Protein AF-A0A7W9YA08-F1 (afdb_monomer_lite)

Secondary structure (DSSP, 8-state):
-GGGT-------S-TTSHHHHHHHHHHHHHHHSS-S------------SSGGG--HHHHHHHHTTTTT----

Sequence (72 aa):
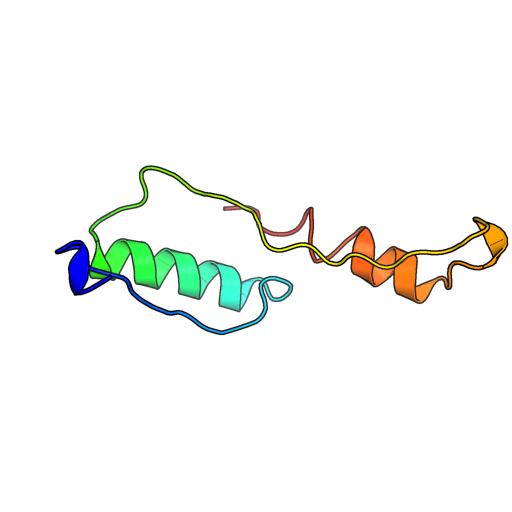MEKAGRRAILVPGDIQYAPHCKEIIDTAVSQFGGIDVLVNNAAHQASFNDIGEIPNEEWEVTSVPTSMRCSI

Radius of gyration: 16.19 Å; chains: 1; bounding box: 34×24×45 Å

pLDDT: mean 83.0, std 15.65, range [41.84, 97.75]

Structure (mmCIF, N/CA/C/O backbone):
data_AF-A0A7W9YA08-F1
#
_entry.id   AF-A0A7W9YA08-F1
#
loop_
_atom_site.group_PDB
_atom_site.id
_atom_site.type_symbol
_atom_site.label_atom_id
_atom_site.label_alt_id
_atom_site.label_comp_id
_atom_site.label_asym_id
_atom_site.label_entity_id
_atom_site.label_seq_id
_atom_site.pdbx_PDB_ins_code
_atom_site.Cartn_x
_atom_site.Cartn_y
_atom_site.Cartn_z
_atom_site.occupancy
_atom_site.B_iso_or_equiv
_atom_site.auth_seq_id
_atom_site.auth_comp_id
_atom_site.auth_asym_id
_atom_site.auth_atom_id
_atom_site.pdbx_PDB_model_num
ATOM 1 N N . MET A 1 1 ? 2.873 9.961 17.132 1.00 59.16 1 MET A N 1
ATOM 2 C CA . MET A 1 1 ? 1.490 9.487 17.352 1.00 59.16 1 MET A CA 1
ATOM 3 C C . MET A 1 1 ? 1.040 9.695 18.788 1.00 59.16 1 MET A C 1
ATOM 5 O O . MET A 1 1 ? 0.092 10.441 18.984 1.00 59.16 1 MET A O 1
ATOM 9 N N . GLU A 1 2 ? 1.757 9.166 19.785 1.00 60.59 2 GLU A N 1
ATOM 10 C CA . GLU A 1 2 ? 1.394 9.338 21.207 1.00 60.59 2 GLU A CA 1
ATOM 11 C C . GLU A 1 2 ? 1.296 10.807 21.642 1.00 60.59 2 GLU A C 1
ATOM 13 O O . GLU A 1 2 ? 0.330 11.195 22.288 1.00 60.59 2 GLU A O 1
ATOM 18 N N . LYS A 1 3 ? 2.208 11.668 21.169 1.00 76.06 3 LYS A N 1
ATOM 19 C CA . LYS A 1 3 ? 2.144 13.122 21.420 1.00 76.06 3 LYS A CA 1
ATOM 20 C C . LYS A 1 3 ? 0.939 13.829 20.780 1.00 76.06 3 LYS A C 1
ATOM 22 O O . LYS A 1 3 ? 0.615 14.937 21.181 1.00 76.06 3 LYS A O 1
ATOM 27 N N . ALA A 1 4 ? 0.300 13.210 19.786 1.00 86.50 4 ALA A N 1
ATOM 28 C CA . ALA A 1 4 ? -0.869 13.749 19.091 1.00 86.50 4 ALA A CA 1
ATOM 29 C C . ALA A 1 4 ? -2.190 13.101 19.555 1.00 86.50 4 ALA A C 1
ATOM 31 O O . ALA A 1 4 ? -3.244 13.440 19.027 1.00 86.50 4 ALA A O 1
ATOM 32 N N . GLY A 1 5 ? -2.151 12.146 20.498 1.00 90.81 5 GLY A N 1
ATOM 33 C CA . GLY A 1 5 ? -3.348 11.466 21.008 1.00 90.81 5 GLY A CA 1
ATOM 34 C C . GLY A 1 5 ? -4.099 10.621 19.968 1.00 90.81 5 GLY A C 1
ATOM 35 O O . GLY A 1 5 ? -5.300 10.395 20.108 1.00 90.81 5 GLY A O 1
ATOM 36 N N . ARG A 1 6 ? -3.427 10.174 18.898 1.00 91.12 6 ARG A N 1
ATOM 37 C CA . ARG A 1 6 ? -4.028 9.362 17.822 1.00 91.12 6 ARG A CA 1
ATOM 38 C C . ARG A 1 6 ? -3.467 7.944 17.821 1.00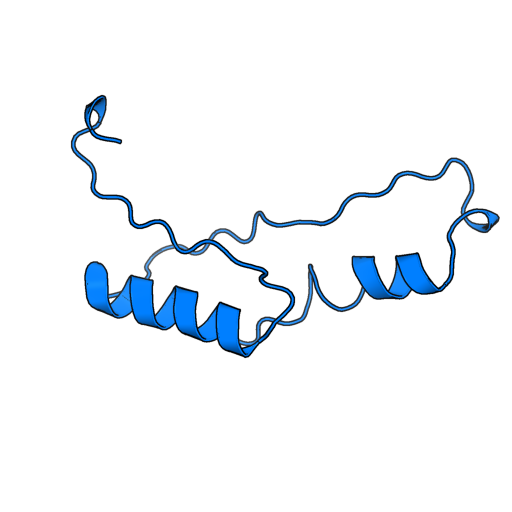 91.12 6 ARG A C 1
ATOM 40 O O . ARG A 1 6 ? -2.294 7.736 18.127 1.00 91.12 6 ARG A O 1
ATOM 47 N N . ARG A 1 7 ? -4.308 6.984 17.425 1.00 90.75 7 ARG A N 1
ATOM 48 C CA . ARG A 1 7 ? -3.910 5.588 17.195 1.00 90.75 7 ARG A CA 1
ATOM 49 C C . ARG A 1 7 ? -3.328 5.431 15.793 1.00 90.75 7 ARG A C 1
ATOM 51 O O . ARG A 1 7 ? -3.857 6.005 14.846 1.00 90.75 7 ARG A O 1
ATOM 58 N N . ALA A 1 8 ? -2.278 4.629 15.677 1.00 92.88 8 ALA A N 1
ATOM 59 C CA . ALA A 1 8 ? -1.694 4.216 14.409 1.00 92.88 8 ALA A CA 1
ATOM 60 C C . ALA A 1 8 ? -1.367 2.724 14.479 1.00 92.88 8 ALA A C 1
ATOM 62 O O . ALA A 1 8 ? -0.916 2.248 15.519 1.00 92.88 8 ALA A O 1
ATOM 63 N N . ILE A 1 9 ? -1.600 2.015 13.378 1.00 93.75 9 ILE A N 1
ATOM 64 C CA . ILE A 1 9 ? -1.253 0.603 13.215 1.00 93.75 9 ILE A CA 1
ATOM 65 C C . ILE A 1 9 ? -0.221 0.526 12.097 1.00 93.75 9 ILE A C 1
ATOM 67 O O . ILE A 1 9 ? -0.379 1.175 11.064 1.00 93.75 9 ILE A O 1
ATOM 71 N N . LEU A 1 10 ? 0.852 -0.222 12.334 1.00 95.06 10 LEU A N 1
ATOM 72 C CA . LEU A 1 10 ? 1.914 -0.437 11.361 1.00 95.06 10 LEU A CA 1
ATOM 73 C C . LEU A 1 10 ? 1.728 -1.820 10.746 1.00 95.06 10 LEU A C 1
ATOM 75 O O . LEU A 1 10 ? 1.657 -2.803 11.478 1.00 95.06 10 LEU A O 1
ATOM 79 N N . VAL A 1 11 ? 1.674 -1.881 9.419 1.00 95.62 11 VAL A N 1
ATOM 80 C CA . VAL A 1 11 ? 1.610 -3.132 8.654 1.00 95.62 11 VAL A CA 1
ATOM 81 C C . VAL A 1 11 ? 2.784 -3.122 7.673 1.00 95.62 11 VAL A C 1
ATOM 83 O O . VAL A 1 11 ? 2.648 -2.617 6.558 1.00 95.62 11 VAL A O 1
ATOM 86 N N . PRO A 1 12 ? 3.985 -3.547 8.106 1.00 95.56 12 PRO A N 1
ATOM 87 C CA . PRO A 1 12 ? 5.158 -3.537 7.245 1.00 95.56 12 PRO A CA 1
ATOM 88 C C . PRO A 1 12 ? 5.035 -4.614 6.167 1.00 95.56 12 PRO A C 1
ATOM 90 O O . PRO A 1 12 ? 4.648 -5.744 6.448 1.00 95.56 12 PRO A O 1
ATOM 93 N N . GLY A 1 13 ? 5.418 -4.272 4.945 1.00 91.19 13 GLY A N 1
ATOM 94 C CA . GLY A 1 13 ? 5.582 -5.220 3.852 1.00 91.19 13 GLY A CA 1
ATOM 95 C C . GLY A 1 13 ? 5.489 -4.527 2.504 1.00 91.19 13 GLY A C 1
ATOM 96 O O . GLY A 1 13 ? 5.462 -3.298 2.426 1.00 91.19 13 GLY A O 1
ATOM 97 N N . ASP A 1 14 ? 5.493 -5.331 1.452 1.00 89.94 14 ASP A N 1
ATOM 98 C CA . ASP A 1 14 ? 5.658 -4.857 0.088 1.00 89.94 14 ASP A CA 1
ATOM 99 C C . ASP A 1 14 ? 4.324 -4.880 -0.670 1.00 89.94 14 ASP A C 1
ATOM 101 O O . ASP A 1 14 ? 3.682 -5.919 -0.831 1.00 89.94 14 ASP A O 1
ATOM 105 N N . ILE A 1 15 ? 3.909 -3.699 -1.127 1.00 90.00 15 ILE A N 1
ATOM 106 C CA . ILE A 1 15 ? 2.655 -3.483 -1.854 1.00 90.00 15 ILE A CA 1
ATOM 107 C C . ILE A 1 15 ? 2.702 -3.977 -3.306 1.00 90.00 15 ILE A C 1
ATOM 109 O O . ILE A 1 15 ? 1.683 -3.958 -3.991 1.00 90.00 15 ILE A O 1
ATOM 113 N N . GLN A 1 16 ? 3.854 -4.459 -3.781 1.00 87.44 16 GLN A N 1
ATOM 114 C CA . GLN A 1 16 ? 3.939 -5.181 -5.050 1.00 87.44 16 GLN A CA 1
ATOM 115 C C . GLN A 1 16 ? 3.211 -6.536 -4.989 1.00 87.44 16 GLN A C 1
ATOM 117 O O . GLN A 1 16 ? 2.782 -7.066 -6.017 1.00 87.44 16 GLN A O 1
ATOM 122 N N . TYR A 1 17 ? 3.022 -7.097 -3.787 1.00 89.12 17 TYR A N 1
ATOM 123 C CA . TYR A 1 17 ? 2.330 -8.367 -3.591 1.00 89.12 17 TYR A CA 1
ATOM 124 C C . TYR A 1 17 ? 0.846 -8.151 -3.289 1.00 89.12 17 TYR A C 1
ATOM 126 O O . TYR A 1 17 ? 0.466 -7.695 -2.212 1.00 89.12 17 TYR A O 1
ATOM 134 N N . ALA A 1 18 ? -0.019 -8.577 -4.212 1.00 88.62 18 ALA A N 1
ATOM 135 C CA . ALA A 1 18 ? -1.471 -8.448 -4.062 1.00 88.62 18 ALA A CA 1
ATOM 136 C C . ALA A 1 18 ? -2.043 -9.029 -2.743 1.00 88.62 18 ALA A C 1
ATOM 138 O O . ALA A 1 18 ? -2.914 -8.386 -2.153 1.00 88.62 18 ALA A O 1
ATOM 139 N N . PRO A 1 19 ? -1.570 -10.184 -2.222 1.00 93.62 19 PRO A N 1
ATOM 140 C CA . PRO A 1 19 ? -2.016 -10.670 -0.916 1.00 93.62 19 PRO A CA 1
ATOM 141 C C . PRO A 1 19 ? -1.692 -9.708 0.236 1.00 93.62 19 PRO A C 1
ATOM 143 O O . PRO A 1 19 ? -2.524 -9.523 1.120 1.00 93.62 19 PRO A O 1
ATOM 146 N N . HIS A 1 20 ? -0.528 -9.051 0.192 1.00 93.88 20 HIS A N 1
ATOM 147 C CA . HIS A 1 20 ? -0.104 -8.090 1.215 1.00 93.88 20 HIS A CA 1
ATOM 148 C C . HIS A 1 20 ? -0.963 -6.823 1.188 1.00 93.88 20 HIS A C 1
ATOM 150 O O . HIS A 1 20 ? -1.394 -6.324 2.225 1.00 93.88 20 HIS A O 1
ATOM 156 N N . CYS A 1 21 ? -1.313 -6.341 -0.006 1.00 93.81 21 CYS A N 1
ATOM 157 C CA . CYS A 1 21 ? -2.269 -5.245 -0.159 1.00 93.81 21 CYS A CA 1
ATOM 158 C C . CYS A 1 21 ? -3.617 -5.549 0.505 1.00 93.81 21 CYS A C 1
ATOM 160 O O . CYS A 1 21 ? -4.183 -4.692 1.187 1.00 93.81 21 CYS A O 1
ATOM 162 N N . LYS A 1 22 ? -4.118 -6.779 0.345 1.00 94.69 22 LYS A N 1
ATOM 163 C CA . LYS A 1 22 ? -5.361 -7.205 0.990 1.00 94.69 22 LYS A CA 1
ATOM 164 C C . LYS A 1 22 ? -5.226 -7.248 2.514 1.00 94.69 22 LYS A C 1
ATOM 166 O O . LYS A 1 22 ? -6.121 -6.772 3.206 1.00 94.69 22 LYS A O 1
ATOM 171 N N . GLU A 1 23 ? -4.106 -7.745 3.029 1.00 96.81 23 GLU A N 1
ATOM 172 C CA . GLU A 1 23 ? -3.822 -7.769 4.468 1.00 96.81 23 GLU A CA 1
ATOM 173 C C . GLU A 1 23 ? -3.805 -6.361 5.084 1.00 96.81 23 GLU A C 1
ATOM 175 O O . GLU A 1 23 ? -4.371 -6.153 6.161 1.00 96.81 23 GLU A O 1
ATOM 180 N N . ILE A 1 24 ? -3.219 -5.376 4.392 1.00 95.94 24 ILE A N 1
ATOM 181 C CA . ILE A 1 24 ? -3.211 -3.973 4.835 1.00 95.94 24 ILE A CA 1
ATOM 182 C C . ILE A 1 24 ? -4.647 -3.456 5.005 1.00 95.94 24 ILE A C 1
ATOM 184 O O . ILE A 1 24 ? -4.969 -2.855 6.034 1.00 95.94 24 ILE A O 1
ATOM 188 N N . ILE A 1 25 ? -5.516 -3.709 4.022 1.00 95.56 25 ILE A N 1
ATOM 189 C CA . ILE A 1 25 ? -6.917 -3.265 4.050 1.00 95.56 25 ILE A CA 1
ATOM 190 C C . ILE A 1 25 ? -7.695 -3.989 5.148 1.00 95.56 25 ILE A C 1
ATOM 192 O O . ILE A 1 25 ? -8.347 -3.334 5.963 1.00 95.56 25 ILE A O 1
ATOM 196 N N . ASP A 1 26 ? -7.596 -5.317 5.211 1.00 97.31 26 ASP A N 1
ATOM 197 C CA . ASP A 1 26 ? -8.300 -6.133 6.202 1.00 97.31 26 ASP A CA 1
ATOM 198 C C . ASP A 1 26 ? -7.880 -5.722 7.633 1.00 97.31 26 ASP A C 1
ATOM 200 O O . ASP A 1 26 ? -8.720 -5.575 8.530 1.00 97.31 26 ASP A O 1
ATOM 204 N N . THR A 1 27 ? -6.595 -5.415 7.842 1.00 97.50 27 THR A N 1
ATOM 205 C CA . THR A 1 27 ? -6.088 -4.885 9.115 1.00 97.50 27 THR A CA 1
ATOM 206 C C . THR A 1 27 ? -6.685 -3.516 9.431 1.00 97.50 27 THR A C 1
ATOM 208 O O . THR A 1 27 ? -7.189 -3.318 10.538 1.00 97.50 27 THR A O 1
ATOM 211 N N . ALA A 1 28 ? -6.686 -2.574 8.485 1.00 96.19 28 ALA A N 1
ATOM 212 C CA . ALA A 1 28 ? -7.245 -1.242 8.708 1.00 96.19 28 ALA A CA 1
ATOM 213 C C . ALA A 1 28 ? -8.743 -1.303 9.057 1.00 96.19 28 ALA A C 1
ATOM 215 O O . ALA A 1 28 ? -9.168 -0.714 10.054 1.00 96.19 28 ALA A O 1
ATOM 216 N N . VAL A 1 29 ? -9.524 -2.087 8.307 1.00 97.06 29 VAL A N 1
ATOM 217 C CA . VAL A 1 29 ? -10.956 -2.288 8.564 1.00 97.06 29 VAL A CA 1
ATOM 218 C C . VAL A 1 29 ? -11.184 -2.931 9.932 1.00 97.06 29 VAL A C 1
ATOM 220 O O . VAL A 1 29 ? -12.026 -2.454 10.688 1.00 97.06 29 VAL A O 1
ATOM 223 N N . SER A 1 30 ? -10.411 -3.953 10.309 1.00 97.75 30 SER A N 1
ATOM 224 C CA . SER A 1 30 ? -10.579 -4.614 11.613 1.00 97.75 30 SER A CA 1
ATOM 225 C C . SER A 1 30 ? -10.230 -3.715 12.810 1.00 97.75 30 SER A C 1
ATOM 227 O O . SER A 1 30 ? -10.896 -3.781 13.841 1.00 97.75 30 SER A O 1
ATOM 229 N N . GLN A 1 31 ? -9.210 -2.857 12.693 1.00 96.62 31 GLN A N 1
ATOM 230 C CA . GLN A 1 31 ? -8.700 -2.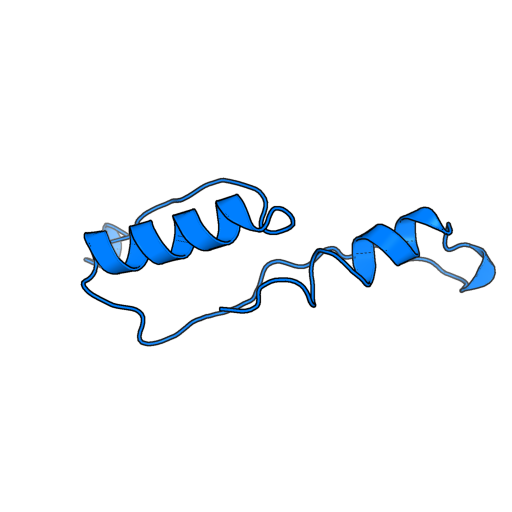044 13.808 1.00 96.62 31 GLN A CA 1
ATOM 231 C C . GLN A 1 31 ? -9.388 -0.678 13.945 1.00 96.62 31 GLN A C 1
ATOM 233 O O . GLN A 1 31 ? -9.406 -0.086 15.039 1.00 96.62 31 GLN A O 1
ATOM 238 N N . PHE A 1 32 ? -9.922 -0.153 12.840 1.00 95.25 32 PHE A N 1
ATOM 239 C CA . PHE A 1 32 ? -10.519 1.181 12.764 1.00 95.25 32 PHE A CA 1
ATOM 240 C C . PHE A 1 32 ? -11.994 1.187 12.346 1.00 95.25 32 PHE A C 1
ATOM 242 O O . PHE A 1 32 ? -12.644 2.216 12.504 1.00 95.25 32 PHE A O 1
ATOM 249 N N . GLY A 1 33 ? -12.539 0.057 11.887 1.00 95.94 33 GLY A N 1
ATOM 250 C CA . GLY A 1 33 ? -13.938 -0.084 11.467 1.00 95.94 33 GLY A CA 1
ATOM 251 C C . GLY A 1 33 ? -14.210 0.318 10.014 1.00 95.94 33 GLY A C 1
ATOM 252 O O . GLY A 1 33 ? -15.332 0.153 9.547 1.00 95.94 33 GLY A O 1
ATOM 253 N N . GLY A 1 34 ? -13.207 0.827 9.295 1.00 95.44 34 GLY A N 1
ATOM 254 C CA . GLY A 1 34 ? -13.335 1.272 7.909 1.00 95.44 34 GLY A CA 1
ATOM 255 C C . GLY A 1 34 ? -12.128 2.082 7.432 1.00 95.44 34 GLY A C 1
ATOM 256 O O . GLY A 1 34 ? -11.169 2.282 8.180 1.00 95.44 34 GLY A O 1
ATOM 257 N N . ILE A 1 35 ? -12.185 2.535 6.178 1.00 96.06 35 ILE A N 1
ATOM 258 C CA . ILE A 1 35 ? -11.187 3.409 5.550 1.00 96.06 35 ILE A CA 1
ATOM 259 C C . ILE A 1 35 ? -11.926 4.583 4.905 1.00 96.06 35 ILE A C 1
ATOM 261 O O . ILE A 1 35 ? -12.668 4.388 3.947 1.00 96.06 35 ILE A O 1
ATOM 265 N N . ASP A 1 36 ? -11.700 5.795 5.412 1.00 97.06 36 ASP A N 1
ATOM 266 C CA . ASP A 1 36 ? -12.295 7.020 4.856 1.00 97.06 36 ASP A CA 1
ATOM 267 C C . ASP A 1 36 ? -11.399 7.678 3.797 1.00 97.06 36 ASP A C 1
ATOM 269 O O . ASP A 1 36 ? -11.877 8.294 2.847 1.00 97.06 36 ASP A O 1
ATOM 273 N N . VAL A 1 37 ? -10.079 7.569 3.975 1.00 95.25 37 VAL A N 1
ATOM 274 C CA . VAL A 1 37 ? -9.068 8.180 3.107 1.00 95.25 37 VAL A CA 1
ATOM 275 C C . VAL A 1 37 ? -7.942 7.182 2.882 1.00 95.25 37 VAL A C 1
ATOM 277 O O . VAL A 1 37 ? -7.361 6.667 3.838 1.00 95.25 37 VAL A O 1
ATOM 280 N N . LEU A 1 38 ? -7.603 6.955 1.614 1.00 93.25 38 LEU A N 1
ATOM 281 C CA . LEU A 1 38 ? -6.453 6.163 1.196 1.00 93.25 38 LEU A CA 1
ATOM 282 C C . LEU A 1 38 ? -5.432 7.071 0.510 1.00 93.25 38 LEU A C 1
ATOM 284 O O . LEU A 1 38 ? -5.770 7.806 -0.415 1.00 93.25 38 LEU A O 1
ATOM 288 N N . VAL A 1 39 ? -4.175 6.990 0.942 1.00 91.88 39 VAL A N 1
ATOM 289 C CA . VAL A 1 39 ? -3.063 7.727 0.333 1.00 91.88 39 VAL A CA 1
ATOM 290 C C . VAL A 1 39 ? -2.078 6.722 -0.251 1.00 91.88 39 VAL A C 1
ATOM 292 O O . VAL A 1 39 ? -1.362 6.053 0.492 1.00 91.88 39 VAL A O 1
ATOM 295 N N . ASN A 1 40 ? -2.026 6.621 -1.581 1.00 89.44 40 ASN A N 1
ATOM 296 C CA . ASN A 1 40 ? -1.023 5.807 -2.262 1.00 89.44 40 ASN A CA 1
ATOM 297 C C . ASN A 1 40 ? 0.273 6.614 -2.433 1.00 89.44 40 ASN A C 1
ATOM 299 O O . ASN A 1 40 ? 0.446 7.330 -3.415 1.00 89.44 40 ASN A O 1
ATOM 303 N N . ASN A 1 41 ? 1.138 6.560 -1.420 1.00 88.31 41 ASN A N 1
ATOM 304 C CA . ASN A 1 41 ? 2.407 7.296 -1.394 1.00 88.31 41 ASN A CA 1
ATOM 305 C C . ASN A 1 41 ? 3.630 6.414 -1.695 1.00 88.31 41 ASN A C 1
ATOM 307 O O . ASN A 1 41 ? 4.717 6.931 -1.935 1.00 88.31 41 ASN A O 1
ATOM 311 N N . ALA A 1 42 ? 3.495 5.092 -1.621 1.00 86.12 42 ALA A N 1
ATOM 312 C CA . ALA A 1 42 ? 4.615 4.201 -1.886 1.00 86.12 42 ALA A CA 1
ATOM 313 C C . ALA A 1 42 ? 4.909 4.190 -3.393 1.00 86.12 42 ALA A C 1
ATOM 315 O O . ALA A 1 42 ? 4.046 3.865 -4.201 1.00 86.12 42 ALA A O 1
ATOM 316 N N . ALA A 1 43 ? 6.130 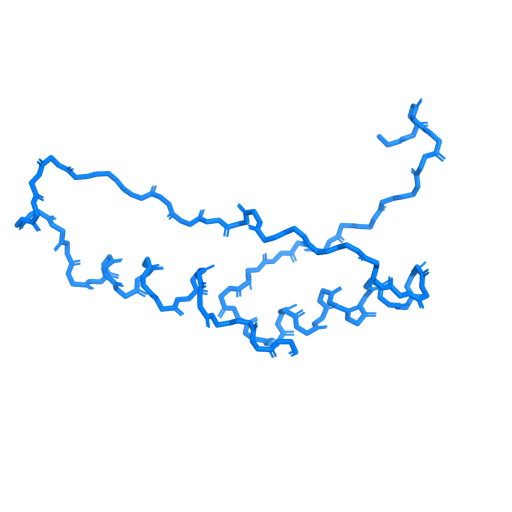4.574 -3.755 1.00 82.94 43 ALA A N 1
ATOM 317 C CA . ALA A 1 43 ? 6.597 4.654 -5.131 1.00 82.94 43 ALA A CA 1
ATOM 318 C C . ALA A 1 43 ? 8.060 4.208 -5.206 1.00 82.94 43 ALA A C 1
ATOM 320 O O . ALA A 1 43 ? 8.841 4.455 -4.284 1.00 82.94 43 ALA A O 1
ATOM 321 N N . HIS A 1 44 ? 8.422 3.565 -6.315 1.00 82.12 44 HIS A N 1
ATOM 322 C CA . HIS A 1 44 ? 9.809 3.321 -6.676 1.00 82.12 44 HIS A CA 1
ATOM 323 C C . HIS A 1 44 ? 10.272 4.474 -7.563 1.00 82.12 44 HIS A C 1
ATOM 325 O O . HIS A 1 44 ? 9.556 4.871 -8.482 1.00 82.12 44 HIS A O 1
ATOM 331 N N . GLN A 1 45 ? 11.445 5.029 -7.270 1.00 82.06 45 GLN A N 1
ATOM 332 C CA . GLN A 1 45 ? 12.034 6.092 -8.069 1.00 82.06 45 GLN A CA 1
ATOM 333 C C . GLN A 1 45 ? 13.497 5.760 -8.346 1.00 82.06 45 GLN A C 1
ATOM 335 O O . GLN A 1 45 ? 14.343 5.863 -7.457 1.00 82.06 45 GLN A O 1
ATOM 340 N N . ALA A 1 46 ? 13.781 5.420 -9.598 1.00 83.44 46 ALA A N 1
ATOM 341 C CA . ALA A 1 46 ? 15.121 5.361 -10.161 1.00 83.44 46 ALA A CA 1
ATOM 342 C C . ALA A 1 46 ? 15.336 6.559 -11.102 1.00 83.44 46 ALA A C 1
ATOM 344 O O . ALA A 1 46 ? 14.384 7.110 -11.656 1.00 83.44 46 ALA A O 1
ATOM 345 N N . SER A 1 47 ? 16.577 7.030 -11.233 1.00 84.88 47 SER A N 1
ATOM 346 C CA . SER A 1 47 ? 16.923 8.189 -12.070 1.00 84.88 47 SER A CA 1
ATOM 347 C C . SER A 1 47 ? 18.018 7.820 -13.060 1.00 84.88 47 SER A C 1
ATOM 349 O O . SER A 1 47 ? 19.034 7.252 -12.666 1.00 84.88 47 SER A O 1
ATOM 351 N N . PHE A 1 48 ? 17.808 8.187 -14.322 1.00 86.00 48 PHE A N 1
ATOM 352 C CA . PHE A 1 48 ? 18.708 7.930 -15.447 1.00 86.00 48 PHE A CA 1
ATOM 353 C C . PHE A 1 48 ? 18.916 9.235 -16.216 1.00 86.00 48 PHE A C 1
ATOM 355 O O . PHE A 1 48 ? 18.012 10.076 -16.244 1.00 86.00 48 PHE A O 1
ATOM 362 N N . ASN A 1 49 ? 20.099 9.433 -16.801 1.00 88.06 49 ASN A N 1
ATOM 363 C CA . ASN A 1 49 ? 20.401 10.669 -17.528 1.00 88.06 49 ASN A CA 1
ATOM 364 C C . ASN A 1 49 ? 19.873 10.613 -18.963 1.00 88.06 49 ASN A C 1
ATOM 366 O O . ASN A 1 49 ? 19.512 11.649 -19.521 1.00 88.06 49 ASN A O 1
ATOM 370 N N . ASP A 1 50 ? 19.811 9.411 -19.535 1.00 88.50 50 ASP A N 1
ATOM 371 C CA . ASP A 1 50 ? 19.276 9.151 -20.865 1.00 88.50 50 ASP A CA 1
ATOM 372 C C . ASP A 1 50 ? 18.318 7.948 -20.857 1.00 88.50 50 ASP A C 1
ATOM 374 O O . ASP A 1 50 ? 18.440 7.024 -20.053 1.00 88.50 50 ASP A O 1
ATOM 378 N N . ILE A 1 51 ? 17.347 7.947 -21.771 1.00 84.19 51 ILE A N 1
ATOM 379 C CA . ILE A 1 51 ? 16.357 6.871 -21.897 1.00 84.19 51 ILE A CA 1
ATOM 380 C C . ILE A 1 51 ? 16.990 5.533 -22.311 1.00 84.19 51 ILE A C 1
ATOM 382 O O . ILE A 1 51 ? 16.488 4.478 -21.930 1.00 84.19 51 ILE A O 1
ATOM 386 N N . GLY A 1 52 ? 18.099 5.560 -23.059 1.00 88.94 52 GLY A N 1
ATOM 387 C CA . GLY A 1 52 ? 18.833 4.362 -23.473 1.00 88.94 52 GLY A CA 1
ATOM 388 C C . GLY A 1 52 ? 19.598 3.675 -22.338 1.00 88.94 52 GLY A C 1
ATOM 389 O O . GLY A 1 52 ? 20.075 2.558 -22.519 1.00 88.94 52 GLY A O 1
ATOM 390 N N . GLU A 1 53 ? 19.713 4.324 -21.177 1.00 86.56 53 GLU A N 1
ATOM 391 C CA . GLU A 1 53 ? 20.379 3.782 -19.987 1.00 86.56 53 GLU A CA 1
ATOM 392 C C . GLU A 1 53 ? 19.434 2.960 -19.102 1.00 86.56 53 GLU A C 1
ATOM 394 O O . GLU A 1 53 ? 19.904 2.315 -18.168 1.00 86.56 53 GLU A O 1
ATOM 399 N N . ILE A 1 54 ? 18.123 2.977 -19.379 1.00 85.88 54 ILE A N 1
ATOM 400 C CA . ILE A 1 54 ? 17.103 2.316 -18.559 1.00 85.88 54 ILE A CA 1
ATOM 401 C C . ILE A 1 54 ? 17.063 0.818 -18.905 1.00 85.88 54 ILE A C 1
ATOM 403 O O . ILE A 1 54 ? 16.654 0.468 -20.018 1.00 85.88 54 ILE A O 1
ATOM 407 N N . PRO A 1 55 ? 17.447 -0.084 -17.978 1.00 85.44 55 PRO A N 1
ATOM 408 C CA . PRO A 1 55 ? 17.349 -1.525 -18.197 1.00 85.44 55 PRO A CA 1
ATOM 409 C C . PRO A 1 55 ? 15.895 -1.968 -18.393 1.00 85.44 55 PRO A C 1
ATOM 411 O O . PRO A 1 55 ? 14.974 -1.370 -17.835 1.00 85.44 55 PRO A O 1
ATOM 414 N N . ASN A 1 56 ? 15.668 -3.057 -19.130 1.00 83.69 56 ASN A N 1
ATOM 415 C CA . ASN A 1 56 ? 14.317 -3.605 -19.315 1.00 83.69 56 ASN A CA 1
ATOM 416 C C . ASN A 1 56 ? 13.656 -3.970 -17.979 1.00 83.69 56 ASN A C 1
ATOM 418 O O . ASN A 1 56 ? 12.462 -3.744 -17.797 1.00 83.69 56 ASN A O 1
ATOM 422 N N . GLU A 1 57 ? 14.438 -4.472 -17.027 1.00 82.19 57 GLU A N 1
ATOM 423 C CA . GLU A 1 57 ? 13.968 -4.835 -15.693 1.00 82.19 57 GLU A CA 1
ATOM 424 C C . GLU A 1 57 ? 13.466 -3.612 -14.910 1.00 82.19 57 GLU A C 1
ATOM 426 O O . GLU A 1 57 ? 12.516 -3.711 -14.139 1.00 82.19 57 GLU A O 1
ATOM 431 N N . GLU A 1 58 ? 14.049 -2.433 -15.136 1.00 81.75 58 GLU A N 1
ATOM 432 C CA . GLU A 1 58 ? 13.626 -1.195 -14.477 1.00 81.75 58 GLU A CA 1
ATOM 433 C C . GLU A 1 58 ? 12.246 -0.739 -14.965 1.00 81.75 58 GLU A C 1
ATOM 435 O O . GLU A 1 58 ? 11.407 -0.288 -14.179 1.00 81.75 58 GLU A O 1
ATOM 440 N N . TRP A 1 59 ? 11.966 -0.923 -16.258 1.00 74.25 59 TRP A N 1
ATOM 441 C CA . TRP A 1 59 ? 10.628 -0.700 -16.795 1.00 74.25 59 TRP A CA 1
ATOM 442 C C . TRP A 1 59 ? 9.604 -1.626 -16.138 1.00 74.25 59 TRP A C 1
ATOM 444 O O . TRP A 1 59 ? 8.490 -1.183 -15.849 1.00 74.25 59 TRP A O 1
ATO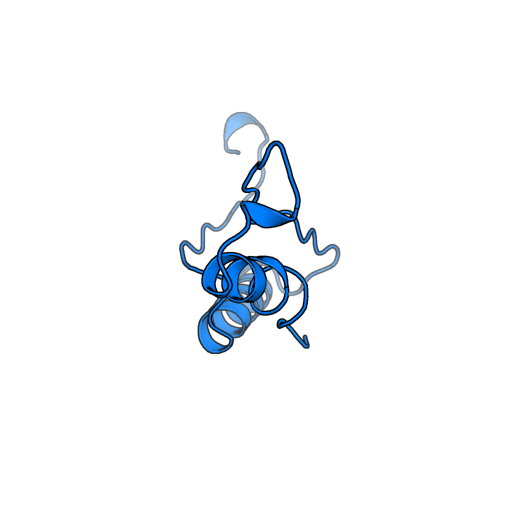M 454 N N . GLU A 1 60 ? 9.972 -2.877 -15.857 1.00 74.56 60 GLU A N 1
ATOM 455 C CA . GLU A 1 60 ? 9.104 -3.825 -15.159 1.00 74.56 60 GLU A CA 1
ATOM 456 C C . GLU A 1 60 ? 8.893 -3.457 -13.691 1.00 74.56 60 GLU A C 1
ATOM 458 O O . GLU A 1 60 ? 7.776 -3.601 -13.215 1.00 74.56 60 GLU A O 1
ATOM 463 N N . VAL A 1 61 ? 9.898 -2.939 -12.982 1.00 71.62 61 VAL A N 1
ATOM 464 C CA . VAL A 1 61 ? 9.785 -2.530 -11.566 1.00 71.62 61 VAL A CA 1
ATOM 465 C C . VAL A 1 61 ? 8.992 -1.230 -11.397 1.00 71.62 61 VAL A C 1
ATOM 467 O O . VAL A 1 61 ? 8.219 -1.078 -10.445 1.00 71.62 61 VAL A O 1
ATOM 470 N N . THR A 1 62 ? 9.143 -0.287 -12.325 1.00 63.94 62 THR A N 1
ATOM 471 C CA . THR A 1 62 ? 8.486 1.022 -12.244 1.00 63.94 62 THR A CA 1
ATOM 472 C C . THR A 1 62 ? 7.061 1.002 -12.819 1.00 63.94 62 THR A C 1
ATOM 474 O O . THR A 1 62 ? 6.157 1.608 -12.236 1.00 63.94 62 THR A O 1
ATOM 477 N N . SER A 1 63 ? 6.815 0.288 -13.926 1.00 59.44 63 SER A N 1
ATOM 478 C CA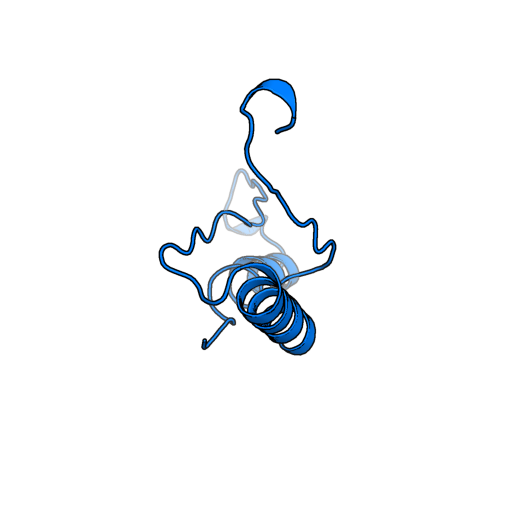 . SER A 1 63 ? 5.554 0.416 -14.688 1.00 59.44 63 SER A CA 1
ATOM 479 C C . SER A 1 63 ? 4.419 -0.503 -14.226 1.00 59.44 63 SER A C 1
ATOM 481 O O . SER A 1 63 ? 3.259 -0.240 -14.530 1.00 59.44 63 SER A O 1
ATOM 483 N N . VAL A 1 64 ? 4.724 -1.605 -13.540 1.00 51.47 64 VAL A N 1
ATOM 484 C CA . VAL A 1 64 ? 3.784 -2.735 -13.356 1.00 51.47 64 VAL A CA 1
ATOM 485 C C . VAL A 1 64 ? 3.404 -3.013 -11.882 1.00 51.47 64 VAL A C 1
ATOM 487 O O . VAL A 1 64 ? 2.228 -3.284 -11.632 1.00 51.47 64 VAL A O 1
ATOM 490 N N . PRO A 1 65 ? 4.313 -2.929 -10.888 1.00 51.44 65 PRO A N 1
ATOM 491 C CA . PRO A 1 65 ? 4.059 -3.331 -9.504 1.00 51.44 65 PRO A CA 1
ATOM 492 C C . PRO A 1 65 ? 3.688 -2.158 -8.589 1.00 51.44 65 PRO A C 1
ATOM 494 O O . PRO A 1 65 ? 2.768 -2.277 -7.787 1.00 51.44 65 PRO A O 1
ATOM 497 N N . THR A 1 66 ? 4.373 -1.016 -8.701 1.00 48.38 66 THR A N 1
ATOM 498 C CA . THR A 1 66 ? 4.296 0.028 -7.662 1.00 48.38 66 THR A CA 1
ATOM 499 C C . THR A 1 66 ? 3.153 1.029 -7.877 1.00 48.38 66 THR A C 1
ATOM 501 O O . THR A 1 66 ? 2.632 1.597 -6.923 1.00 48.38 66 THR A O 1
ATOM 504 N N . SER A 1 67 ? 2.717 1.232 -9.123 1.00 48.66 67 SER A N 1
ATOM 505 C CA . SER A 1 67 ? 1.777 2.300 -9.502 1.00 48.66 67 SER A CA 1
ATOM 506 C C . SER A 1 67 ? 0.418 1.811 -10.026 1.00 48.66 67 SER A C 1
ATOM 508 O O . SER A 1 67 ? -0.518 2.608 -10.083 1.00 48.66 67 SER A O 1
ATOM 510 N N . MET A 1 68 ? 0.259 0.522 -10.371 1.00 54.41 68 MET A N 1
ATOM 511 C CA . MET A 1 68 ? -0.929 0.052 -11.112 1.00 54.41 68 MET A CA 1
ATOM 512 C C . MET A 1 68 ? -1.587 -1.252 -10.635 1.00 54.41 68 MET A C 1
ATOM 514 O O . MET A 1 68 ? -2.631 -1.614 -11.179 1.00 54.41 68 MET A O 1
ATOM 518 N N . ARG A 1 69 ? -1.063 -1.957 -9.622 1.00 54.53 69 ARG A N 1
ATOM 519 C CA . ARG A 1 69 ? -1.600 -3.275 -9.228 1.00 54.53 69 ARG A CA 1
ATOM 520 C C . ARG A 1 69 ? -2.043 -3.360 -7.770 1.00 54.53 69 ARG A C 1
ATOM 522 O O . ARG A 1 69 ? -1.623 -4.224 -7.015 1.00 54.53 69 ARG A O 1
ATOM 529 N N . CYS A 1 70 ? -2.985 -2.500 -7.412 1.00 43.97 70 CYS A N 1
ATOM 530 C CA . CYS A 1 70 ? -3.873 -2.733 -6.280 1.00 43.97 70 CYS A CA 1
ATOM 531 C C . CYS A 1 70 ? -5.298 -2.407 -6.738 1.00 43.97 70 CYS A C 1
ATOM 533 O O . CYS A 1 70 ? -5.755 -1.271 -6.644 1.00 43.97 70 CYS A O 1
ATOM 535 N N . SER A 1 71 ? -5.964 -3.385 -7.354 1.00 45.62 71 SER A N 1
ATOM 536 C CA . SER A 1 71 ? -7.404 -3.305 -7.602 1.00 45.62 71 SER A CA 1
ATOM 537 C C . SER A 1 71 ? -8.095 -3.599 -6.275 1.00 45.62 71 SER A C 1
ATOM 539 O O . SER A 1 71 ? -8.256 -4.763 -5.912 1.00 45.62 71 SER A O 1
ATOM 541 N N . ILE A 1 72 ? -8.366 -2.535 -5.521 1.00 41.84 72 ILE A N 1
ATOM 542 C CA . ILE A 1 72 ? -9.185 -2.556 -4.304 1.00 41.84 72 ILE A CA 1
ATOM 543 C C . ILE A 1 72 ? -10.639 -2.821 -4.688 1.00 41.84 72 ILE A C 1
ATOM 545 O O . ILE A 1 72 ? -11.077 -2.240 -5.708 1.00 41.84 72 ILE A O 1
#

Foldseek 3Di:
DVVVVDDDDDQDDFQLDQVSLVVVQVVCCVPPVHDPDDDLPFADDDDDPDPVVQDPVNCVRHPPRRPPPHPD

Organism: NCBI:txid1737357

InterPro domains:
  IPR002347 Short-chain dehydrogenase/reductase SDR [PF00106] (3-60)
  IPR036291 NAD(P)-binding domain superfamily [SSF51735] (3-61)